Protein AF-A0AAW3D3Y1-F1 (afdb_monomer)

Structure (mmCIF, N/CA/C/O backbone):
data_AF-A0AAW3D3Y1-F1
#
_entry.id   AF-A0AAW3D3Y1-F1
#
loop_
_atom_site.group_PDB
_atom_site.id
_atom_site.type_symbol
_atom_site.label_atom_id
_atom_site.label_alt_id
_atom_site.label_comp_id
_atom_site.label_asym_id
_atom_site.label_entity_id
_atom_site.label_seq_id
_atom_site.pdbx_PDB_ins_code
_atom_site.Cartn_x
_atom_site.Cartn_y
_atom_site.Cartn_z
_atom_site.occupancy
_atom_site.B_iso_or_equiv
_atom_site.auth_seq_id
_atom_site.auth_comp_id
_atom_site.auth_asym_id
_atom_site.auth_atom_id
_atom_site.pdbx_PDB_model_num
ATOM 1 N N . MET A 1 1 ? -1.194 -1.524 11.191 1.00 92.12 1 MET A N 1
ATOM 2 C CA . MET A 1 1 ? -2.152 -2.190 10.295 1.00 92.12 1 MET A CA 1
ATOM 3 C C . MET A 1 1 ? -1.376 -2.656 9.088 1.00 92.12 1 MET A C 1
ATOM 5 O O . MET A 1 1 ? -0.793 -1.819 8.411 1.00 92.12 1 MET A O 1
ATOM 9 N N . ILE A 1 2 ? -1.325 -3.968 8.891 1.00 96.62 2 ILE A N 1
ATOM 10 C CA . ILE A 1 2 ? -0.655 -4.581 7.745 1.00 96.62 2 ILE A CA 1
ATOM 11 C C . ILE A 1 2 ? -1.721 -4.800 6.677 1.00 96.62 2 ILE A C 1
ATOM 13 O O . ILE A 1 2 ? -2.769 -5.371 6.990 1.00 96.62 2 ILE A O 1
ATOM 17 N N . ILE A 1 3 ? -1.473 -4.309 5.469 1.00 97.12 3 ILE A N 1
ATOM 18 C CA . ILE A 1 3 ? -2.325 -4.535 4.298 1.00 97.12 3 ILE A CA 1
ATOM 19 C C . ILE A 1 3 ? -1.636 -5.517 3.344 1.00 97.12 3 ILE A C 1
ATOM 21 O O . ILE A 1 3 ? -0.496 -5.921 3.567 1.00 97.12 3 ILE A O 1
ATOM 25 N N . ASP A 1 4 ? -2.347 -5.961 2.317 1.00 96.06 4 ASP A N 1
ATOM 26 C CA . ASP A 1 4 ? -1.842 -6.908 1.324 1.00 96.06 4 ASP A CA 1
ATOM 27 C C . ASP A 1 4 ? -1.007 -6.245 0.220 1.00 96.06 4 ASP A C 1
ATOM 29 O O . ASP A 1 4 ? -0.137 -6.911 -0.339 1.00 96.06 4 ASP A O 1
ATOM 33 N N . ALA A 1 5 ? -1.226 -4.958 -0.057 1.00 96.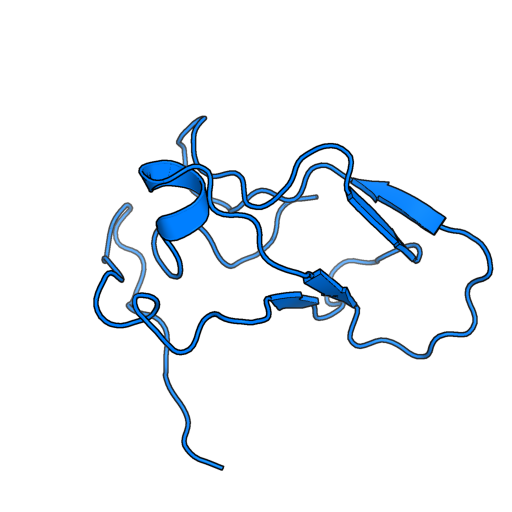56 5 ALA A N 1
ATOM 34 C CA . ALA A 1 5 ? -0.369 -4.130 -0.903 1.00 96.56 5 ALA A CA 1
ATOM 35 C C . ALA A 1 5 ? 0.900 -3.669 -0.163 1.00 96.56 5 ALA A C 1
ATOM 37 O O . ALA A 1 5 ? 0.866 -3.387 1.030 1.00 96.56 5 ALA A O 1
ATOM 38 N N . GLY A 1 6 ? 2.013 -3.538 -0.875 1.00 97.31 6 GLY A N 1
ATOM 39 C CA . GLY A 1 6 ? 3.284 -3.021 -0.371 1.00 97.31 6 GLY A CA 1
ATOM 40 C C . GLY A 1 6 ? 3.975 -2.101 -1.375 1.00 97.31 6 GLY A C 1
ATOM 41 O O . GLY A 1 6 ? 3.414 -1.703 -2.401 1.00 97.31 6 GLY A O 1
ATOM 42 N N . MET A 1 7 ? 5.240 -1.791 -1.105 1.00 97.19 7 MET A N 1
ATOM 43 C CA . MET A 1 7 ? 6.115 -1.055 -2.023 1.00 97.19 7 MET A CA 1
ATOM 44 C C . MET A 1 7 ? 6.269 -1.741 -3.391 1.00 97.19 7 MET A C 1
ATOM 46 O O . MET A 1 7 ? 6.632 -1.082 -4.362 1.00 97.19 7 MET A O 1
ATOM 50 N N . THR A 1 8 ? 5.972 -3.042 -3.481 1.00 97.38 8 THR A N 1
ATOM 51 C CA . THR A 1 8 ? 5.902 -3.808 -4.732 1.00 97.38 8 THR A CA 1
ATOM 52 C C . THR A 1 8 ? 4.838 -3.281 -5.684 1.00 97.38 8 THR A C 1
ATOM 54 O O . THR A 1 8 ? 5.083 -3.221 -6.885 1.00 97.38 8 THR A O 1
ATOM 57 N N . GLU A 1 9 ? 3.676 -2.876 -5.175 1.00 97.12 9 GLU A N 1
ATOM 58 C CA . GLU A 1 9 ? 2.555 -2.392 -5.982 1.00 97.12 9 GLU A CA 1
ATOM 59 C C . GLU A 1 9 ? 2.568 -0.865 -6.131 1.00 97.12 9 GLU A C 1
ATOM 61 O O . GLU A 1 9 ? 2.169 -0.334 -7.170 1.00 97.12 9 GLU A O 1
ATOM 66 N N . LEU A 1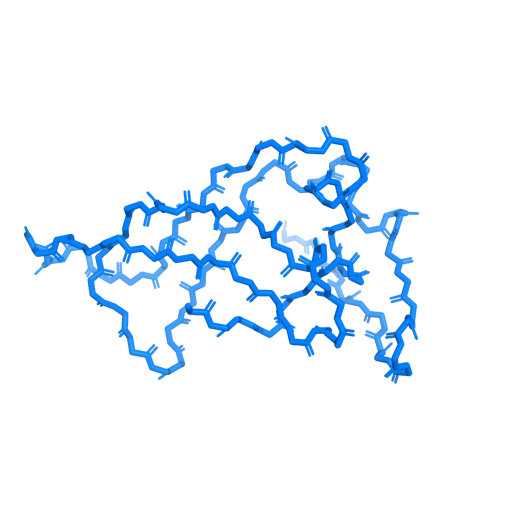 10 ? 3.057 -0.150 -5.114 1.00 97.94 10 LEU A N 1
ATOM 67 C CA . LEU A 1 10 ? 3.177 1.305 -5.130 1.00 97.94 10 LEU A CA 1
ATOM 68 C C . LEU A 1 10 ? 4.415 1.747 -4.338 1.00 97.94 10 LEU A C 1
ATOM 70 O O . LEU A 1 10 ? 4.353 2.014 -3.141 1.00 97.94 10 LEU A O 1
ATOM 74 N N . ILE A 1 11 ? 5.543 1.884 -5.035 1.00 97.75 11 ILE A N 1
ATOM 75 C CA . ILE A 1 11 ? 6.846 2.212 -4.431 1.00 97.75 11 ILE A CA 1
ATOM 76 C C . ILE A 1 11 ? 6.986 3.682 -3.996 1.00 97.75 11 ILE A C 1
ATOM 78 O O . ILE A 1 11 ? 7.879 4.032 -3.228 1.00 97.75 11 ILE A O 1
ATOM 82 N N . ARG A 1 12 ? 6.114 4.577 -4.479 1.00 98.31 12 ARG A N 1
ATOM 83 C CA . ARG A 1 12 ? 6.252 6.038 -4.318 1.00 98.31 12 ARG A CA 1
ATOM 84 C C . ARG A 1 12 ? 6.384 6.517 -2.859 1.00 98.31 12 ARG A C 1
ATOM 86 O O . ARG A 1 12 ? 7.214 7.401 -2.635 1.00 98.31 12 ARG A O 1
ATOM 93 N N . PRO A 1 13 ? 5.643 5.981 -1.869 1.00 97.62 13 PRO A N 1
ATOM 94 C CA . PRO A 1 13 ? 5.850 6.333 -0.463 1.00 97.62 13 PRO A CA 1
ATOM 95 C C . PRO A 1 13 ? 7.241 5.947 0.052 1.00 97.62 13 PRO A C 1
ATOM 97 O O . PRO A 1 13 ? 7.866 6.732 0.758 1.00 97.62 13 PRO A O 1
ATOM 100 N N . ALA A 1 14 ? 7.765 4.786 -0.346 1.00 97.19 14 ALA A N 1
ATOM 101 C 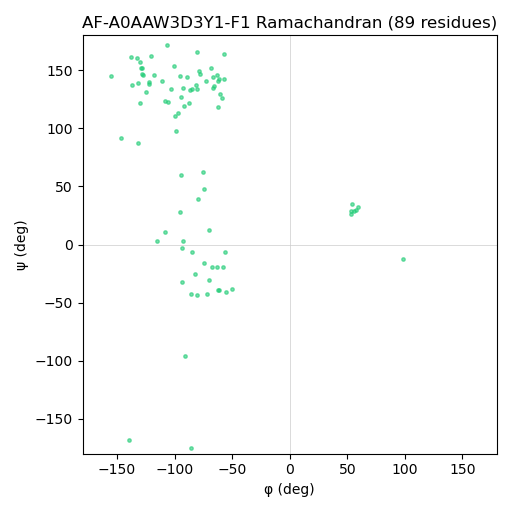CA . ALA A 1 14 ? 9.097 4.340 0.057 1.00 97.19 14 ALA A CA 1
ATOM 102 C C . ALA A 1 14 ? 10.208 5.156 -0.631 1.00 97.19 14 ALA A C 1
ATOM 104 O O . ALA A 1 14 ? 11.170 5.568 0.016 1.00 97.19 14 ALA A O 1
ATOM 105 N N . LEU A 1 15 ? 10.054 5.424 -1.933 1.00 97.44 15 LEU A N 1
ATOM 106 C CA . LEU A 1 15 ? 11.084 6.052 -2.764 1.00 97.44 15 LEU A CA 1
ATOM 107 C C . LEU A 1 15 ? 11.145 7.577 -2.612 1.00 97.44 15 LEU A C 1
ATOM 109 O O . LEU A 1 15 ? 12.228 8.146 -2.515 1.00 97.44 15 LEU A O 1
ATOM 113 N N . TYR A 1 16 ? 9.986 8.235 -2.590 1.00 97.31 16 TYR A N 1
ATOM 114 C CA . TYR A 1 16 ? 9.879 9.699 -2.616 1.00 97.31 16 TYR A CA 1
ATOM 115 C C . TYR A 1 16 ? 9.275 10.285 -1.342 1.00 97.31 16 TYR A C 1
ATOM 117 O O . TYR A 1 16 ? 8.987 11.480 -1.305 1.00 97.31 16 TYR A O 1
ATOM 125 N N . GLN A 1 17 ? 8.972 9.448 -0.342 1.00 96.19 17 GLN A N 1
ATOM 126 C CA . GLN A 1 17 ? 8.183 9.855 0.826 1.00 96.19 17 GLN A CA 1
ATOM 127 C C . GLN A 1 17 ? 6.843 10.496 0.412 1.00 96.19 17 GLN A C 1
ATOM 129 O O . GLN A 1 17 ? 6.293 11.350 1.110 1.00 96.19 17 GLN A O 1
ATOM 134 N N . ALA A 1 18 ? 6.315 10.085 -0.750 1.00 97.31 18 ALA A N 1
ATOM 135 C CA . ALA A 1 18 ? 5.093 10.630 -1.315 1.00 97.31 18 ALA A CA 1
ATOM 136 C C . ALA A 1 18 ? 3.893 10.276 -0.433 1.00 97.31 18 ALA A C 1
ATOM 138 O O . ALA A 1 18 ? 3.715 9.128 -0.028 1.00 97.31 18 ALA A O 1
ATOM 139 N N . GLN A 1 19 ? 3.034 11.260 -0.183 1.00 97.06 19 GLN A N 1
ATOM 140 C CA . GLN A 1 19 ? 1.810 11.058 0.579 1.00 97.06 19 GLN A CA 1
ATOM 141 C C . GLN A 1 19 ? 0.640 10.746 -0.347 1.00 97.06 19 GLN A C 1
ATOM 143 O O . GLN A 1 19 ? 0.419 11.418 -1.355 1.00 97.06 19 GLN A O 1
ATOM 148 N N . HIS A 1 20 ? -0.138 9.741 0.036 1.00 97.88 20 HIS A N 1
ATOM 149 C CA . HIS A 1 20 ? -1.356 9.345 -0.651 1.00 97.88 20 HIS A CA 1
ATOM 150 C C . HIS A 1 20 ? -2.531 9.420 0.321 1.00 97.88 20 HIS A C 1
ATOM 152 O O . HIS A 1 20 ? -2.417 9.018 1.480 1.00 97.88 20 HIS A O 1
ATOM 158 N N . LYS A 1 21 ? -3.674 9.934 -0.144 1.00 97.69 21 LYS A N 1
ATOM 159 C CA . LYS A 1 21 ? -4.925 9.822 0.614 1.00 97.69 21 LYS A CA 1
ATOM 160 C C . LYS A 1 21 ? -5.310 8.344 0.667 1.00 97.69 21 LYS A C 1
ATOM 162 O O . LYS A 1 21 ? -5.241 7.663 -0.354 1.00 97.69 21 LYS A O 1
ATOM 167 N N . ILE A 1 22 ? -5.729 7.873 1.836 1.00 97.12 22 ILE A N 1
ATOM 168 C CA . ILE A 1 22 ? -6.181 6.499 2.054 1.00 97.12 22 ILE A CA 1
ATOM 169 C C . ILE A 1 22 ? -7.584 6.568 2.653 1.00 97.12 22 ILE A C 1
ATOM 171 O O . ILE A 1 22 ? -7.813 7.328 3.591 1.00 97.12 22 ILE A O 1
ATOM 175 N N . ALA A 1 23 ? -8.532 5.810 2.109 1.00 95.00 23 ALA A N 1
ATOM 176 C CA . ALA A 1 23 ? -9.881 5.712 2.664 1.00 95.00 23 ALA A CA 1
ATOM 177 C C . ALA A 1 23 ? -10.286 4.255 2.863 1.00 95.00 23 ALA A C 1
ATOM 179 O O . ALA A 1 23 ? -9.894 3.388 2.086 1.00 95.00 23 ALA A O 1
ATOM 180 N N . ALA A 1 24 ? -11.084 4.007 3.895 1.00 93.75 24 ALA A N 1
ATOM 181 C CA . ALA A 1 24 ? -11.756 2.732 4.089 1.00 93.75 24 ALA A CA 1
ATOM 182 C C . ALA A 1 24 ? -13.007 2.665 3.214 1.00 93.75 24 ALA A C 1
ATOM 184 O O . ALA A 1 24 ? -13.786 3.614 3.188 1.00 93.75 24 ALA A O 1
ATOM 185 N N . LEU A 1 25 ? -13.191 1.549 2.516 1.00 93.31 25 LEU A N 1
ATOM 186 C CA . LEU A 1 25 ? -14.368 1.271 1.694 1.00 93.31 25 LEU A CA 1
ATOM 187 C C . LEU A 1 25 ? -15.391 0.472 2.513 1.00 93.31 25 LEU A C 1
ATOM 189 O O . LEU A 1 25 ? -15.716 -0.667 2.186 1.00 93.31 25 LEU A O 1
ATOM 193 N N . ILE A 1 26 ? -15.840 1.056 3.622 1.00 87.44 26 ILE A N 1
ATOM 194 C CA . ILE A 1 26 ? -16.839 0.482 4.533 1.00 87.44 26 ILE A CA 1
ATOM 195 C C . ILE A 1 26 ? -17.928 1.520 4.813 1.00 87.44 26 ILE A C 1
ATOM 197 O O . ILE A 1 26 ? -17.668 2.719 4.705 1.00 87.44 26 ILE A O 1
ATOM 201 N N . ASP A 1 27 ? -19.119 1.073 5.214 1.00 75.50 27 ASP A N 1
ATOM 202 C CA . ASP A 1 27 ? -20.201 1.982 5.606 1.00 75.50 27 ASP A CA 1
ATOM 203 C C . ASP A 1 27 ? -19.773 2.880 6.780 1.00 75.50 27 ASP A C 1
ATOM 205 O O . ASP A 1 27 ? -19.335 2.412 7.835 1.00 75.50 27 ASP A O 1
ATOM 209 N N . GLU A 1 28 ? -19.916 4.194 6.585 1.00 61.09 28 GLU A N 1
ATOM 210 C CA . GLU A 1 28 ? -19.289 5.276 7.363 1.00 61.09 28 GLU A CA 1
ATOM 211 C C . GLU A 1 28 ? -19.809 5.450 8.804 1.00 61.09 28 GLU A C 1
ATOM 213 O O . GLU A 1 28 ? -19.495 6.436 9.473 1.00 61.09 28 GLU A O 1
ATOM 218 N N . ASN A 1 29 ? -20.580 4.503 9.336 1.00 56.91 29 ASN A N 1
ATOM 219 C CA . ASN A 1 29 ? -21.318 4.664 10.591 1.00 56.91 29 ASN A CA 1
ATOM 220 C C . ASN A 1 29 ? -20.461 4.482 11.860 1.00 56.91 29 ASN A C 1
ATOM 222 O O . ASN A 1 29 ? -20.882 3.881 12.850 1.00 56.91 29 ASN A O 1
ATOM 226 N N . ILE A 1 30 ? -19.223 4.979 11.849 1.00 61.38 30 ILE A N 1
ATOM 227 C CA . ILE A 1 30 ? -18.269 4.775 12.936 1.00 61.38 30 ILE A CA 1
ATOM 228 C C . ILE A 1 30 ? -17.632 6.117 13.309 1.00 61.38 30 ILE A C 1
ATOM 230 O O . ILE A 1 30 ? -16.533 6.461 12.880 1.00 61.38 30 ILE A O 1
ATOM 234 N N . ASN A 1 31 ? -18.296 6.843 14.216 1.00 65.12 31 ASN A N 1
ATOM 235 C CA . ASN A 1 31 ? -17.768 8.030 14.914 1.00 65.12 31 ASN A CA 1
ATOM 236 C C . ASN A 1 31 ? -16.447 7.770 15.675 1.00 65.12 31 ASN A C 1
ATOM 238 O O . ASN A 1 31 ? -15.837 8.693 16.210 1.00 65.12 31 ASN A O 1
ATOM 242 N N . GLN A 1 32 ? -15.990 6.518 15.740 1.00 81.00 32 GLN A N 1
ATOM 243 C CA . GLN A 1 32 ? -14.748 6.120 16.389 1.00 81.00 32 GLN A CA 1
ATOM 244 C C . GLN A 1 32 ? -13.634 5.957 15.357 1.00 81.00 32 GLN A C 1
ATOM 246 O O . GLN A 1 32 ? -13.4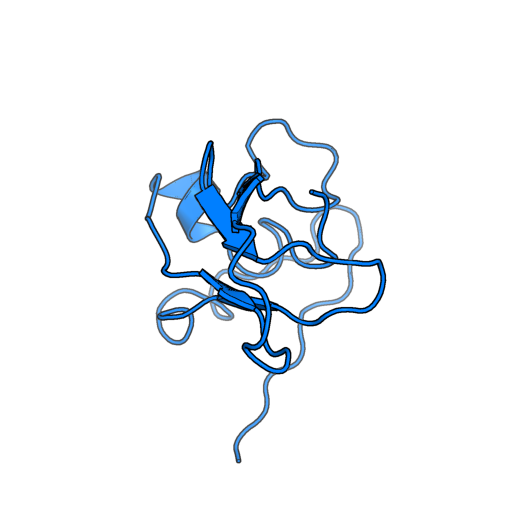86 4.916 14.713 1.00 81.00 32 GLN A O 1
ATOM 251 N N . LYS A 1 33 ? -12.822 7.003 15.238 1.00 88.88 33 LYS A N 1
ATOM 252 C CA . LYS A 1 33 ? -11.580 6.970 14.471 1.00 88.88 33 LYS A CA 1
ATOM 253 C C . LYS A 1 33 ? -10.416 6.514 15.351 1.00 88.88 33 LYS A C 1
ATOM 255 O O . LYS A 1 33 ? -10.349 6.864 16.527 1.00 88.88 33 LYS A O 1
ATOM 260 N N . GLN A 1 34 ? -9.486 5.766 14.771 1.00 92.44 34 GLN A N 1
ATOM 261 C CA . GLN A 1 34 ? -8.249 5.317 15.408 1.00 92.44 34 GLN A CA 1
ATOM 262 C C . GLN A 1 34 ? -7.048 5.676 14.527 1.00 92.44 34 GLN A C 1
ATOM 264 O O . GLN A 1 34 ? -7.171 5.790 13.305 1.00 92.44 34 GLN A O 1
ATOM 269 N N . HIS A 1 35 ? -5.887 5.878 15.151 1.00 95.81 35 HIS A N 1
ATOM 270 C CA . HIS A 1 35 ? -4.636 6.093 14.428 1.00 95.81 35 HIS A CA 1
ATOM 271 C C . HIS A 1 35 ? -3.982 4.755 14.088 1.00 95.81 35 HIS A C 1
ATOM 273 O O . HIS A 1 35 ? -3.825 3.888 14.949 1.00 95.81 35 HIS A O 1
ATOM 279 N N . TYR A 1 36 ? -3.547 4.616 12.840 1.00 96.06 36 TYR A N 1
ATOM 280 C CA . TYR A 1 36 ? -2.848 3.444 12.338 1.00 96.06 36 TYR A CA 1
ATOM 281 C C . TYR A 1 36 ? -1.534 3.833 11.661 1.00 96.06 36 TYR A C 1
ATOM 283 O O . TYR A 1 36 ? -1.426 4.847 10.974 1.00 96.06 36 TYR A O 1
ATOM 291 N N . HIS A 1 37 ? -0.532 2.969 11.797 1.00 96.75 37 HIS A N 1
ATOM 292 C CA . HIS A 1 37 ? 0.552 2.882 10.822 1.00 96.75 37 HIS A CA 1
ATOM 293 C C . HIS A 1 37 ? 0.116 1.907 9.734 1.00 96.75 37 HIS A C 1
ATOM 295 O O . HIS A 1 37 ? -0.228 0.768 10.054 1.00 96.75 37 HIS A O 1
ATOM 301 N N . ILE A 1 38 ? 0.072 2.365 8.488 1.00 97.75 38 ILE A N 1
ATOM 302 C CA . ILE A 1 38 ? -0.357 1.584 7.328 1.00 97.75 38 ILE A CA 1
ATOM 303 C C . ILE A 1 38 ? 0.905 1.112 6.623 1.00 97.75 38 ILE A C 1
ATOM 305 O O . ILE A 1 38 ? 1.655 1.927 6.082 1.00 97.75 38 ILE A O 1
ATOM 309 N N . VAL A 1 39 ? 1.153 -0.190 6.697 1.00 98.12 39 VAL A N 1
ATOM 310 C CA . VAL A 1 39 ? 2.368 -0.843 6.198 1.00 98.12 39 VAL A CA 1
ATOM 311 C C . VAL A 1 39 ? 1.986 -2.018 5.314 1.00 98.12 39 VAL A C 1
ATOM 313 O O . VAL A 1 39 ? 0.909 -2.594 5.504 1.00 98.12 39 VAL A O 1
ATOM 316 N N . GLY A 1 40 ? 2.844 -2.355 4.361 1.00 97.62 40 GLY A N 1
ATOM 317 C CA . GLY A 1 40 ? 2.663 -3.550 3.551 1.00 97.62 40 GLY A CA 1
ATOM 318 C C . GLY A 1 40 ? 3.255 -4.805 4.205 1.00 97.62 40 GLY A C 1
ATOM 319 O O . GLY A 1 40 ? 3.683 -4.776 5.366 1.00 97.62 40 GLY A O 1
ATOM 320 N N . PRO A 1 41 ? 3.229 -5.939 3.486 1.00 96.62 41 PRO A N 1
ATOM 321 C CA . PRO A 1 41 ? 3.709 -7.226 3.975 1.00 96.62 41 PRO A CA 1
ATOM 322 C C . PRO A 1 41 ? 5.183 -7.505 3.627 1.00 96.62 41 PRO A C 1
ATOM 324 O O . PRO A 1 41 ? 5.667 -8.610 3.877 1.00 96.62 41 PRO A O 1
ATOM 327 N N . ILE A 1 42 ? 5.890 -6.567 2.993 1.00 97.12 42 ILE A N 1
ATOM 328 C CA . ILE A 1 42 ? 7.279 -6.747 2.568 1.00 97.12 42 ILE A CA 1
ATOM 329 C C . ILE A 1 42 ? 8.189 -6.724 3.800 1.00 97.12 42 ILE A C 1
ATOM 331 O O . ILE A 1 42 ? 7.995 -5.939 4.725 1.00 97.12 42 ILE A O 1
ATOM 335 N N . CYS A 1 43 ? 9.207 -7.590 3.813 1.00 94.56 43 CYS A N 1
ATOM 336 C CA . CYS A 1 43 ? 10.202 -7.679 4.887 1.00 94.56 43 CYS A CA 1
ATOM 337 C C . CYS A 1 43 ? 11.207 -6.508 4.846 1.00 94.56 43 CYS A C 1
ATOM 339 O O . CYS A 1 43 ? 12.413 -6.716 4.898 1.00 94.56 43 CYS A O 1
ATOM 341 N N . GLU A 1 44 ? 10.711 -5.277 4.711 1.00 96.50 44 GLU A N 1
ATOM 342 C CA . GLU A 1 44 ? 11.521 -4.069 4.613 1.00 96.50 44 GLU A CA 1
ATOM 343 C C . GLU A 1 44 ? 10.950 -2.937 5.461 1.00 96.50 44 GLU A C 1
ATOM 345 O O . GLU A 1 44 ? 9.751 -2.666 5.472 1.00 96.50 44 GLU A O 1
ATOM 350 N N . SER A 1 45 ? 11.833 -2.220 6.159 1.00 95.44 45 SER A N 1
ATOM 351 C CA . SER A 1 45 ? 11.421 -1.134 7.068 1.00 95.44 45 SER A CA 1
ATOM 352 C C . SER A 1 45 ? 10.818 0.070 6.335 1.00 95.44 45 SER A C 1
ATOM 354 O O . SER A 1 45 ? 10.134 0.895 6.946 1.00 95.44 45 SER A O 1
ATOM 356 N N . SER A 1 46 ? 11.094 0.193 5.035 1.00 95.38 46 SER A N 1
ATOM 357 C CA . SER A 1 46 ? 10.575 1.240 4.157 1.00 95.38 46 SER A CA 1
ATOM 358 C C . SER A 1 46 ? 9.191 0.927 3.584 1.00 95.38 46 SER A C 1
ATOM 360 O O . SER A 1 46 ? 8.605 1.819 2.970 1.00 95.38 46 SER A O 1
ATOM 362 N N . ASP A 1 47 ? 8.641 -0.275 3.806 1.00 97.69 47 ASP A N 1
ATOM 363 C CA . ASP A 1 47 ? 7.325 -0.692 3.303 1.00 97.69 47 ASP A CA 1
ATOM 364 C C . ASP A 1 47 ? 6.167 -0.060 4.095 1.00 97.69 47 ASP A C 1
ATOM 366 O O . ASP A 1 47 ? 5.383 -0.705 4.797 1.00 97.69 47 ASP A O 1
ATOM 370 N N . VAL A 1 48 ? 6.101 1.267 4.034 1.00 97.88 48 VAL A N 1
ATOM 371 C CA . VAL A 1 48 ? 5.197 2.102 4.815 1.00 97.88 48 VAL A CA 1
ATOM 372 C C . VAL A 1 48 ? 4.487 3.079 3.890 1.00 97.88 48 VAL A C 1
ATOM 374 O O . VAL A 1 48 ? 5.117 3.926 3.263 1.00 97.88 48 VAL A O 1
ATOM 377 N N . PHE A 1 49 ? 3.158 3.024 3.873 1.00 97.81 49 PHE A N 1
ATOM 378 C CA . PHE A 1 49 ? 2.324 3.958 3.113 1.00 97.81 49 PHE A CA 1
ATOM 379 C C . PHE A 1 49 ? 2.033 5.236 3.891 1.00 97.81 49 PHE A C 1
ATOM 381 O O . PHE A 1 49 ? 2.066 6.333 3.337 1.00 97.81 49 PHE A O 1
ATOM 388 N N . ALA A 1 50 ? 1.720 5.099 5.182 1.00 97.31 50 ALA A N 1
ATOM 389 C CA . ALA A 1 50 ? 1.397 6.228 6.043 1.00 97.31 50 ALA A CA 1
ATOM 390 C C . ALA A 1 50 ? 1.674 5.907 7.515 1.00 97.31 50 ALA A C 1
ATOM 392 O O . ALA A 1 50 ? 1.458 4.789 7.988 1.00 97.31 50 ALA A O 1
ATOM 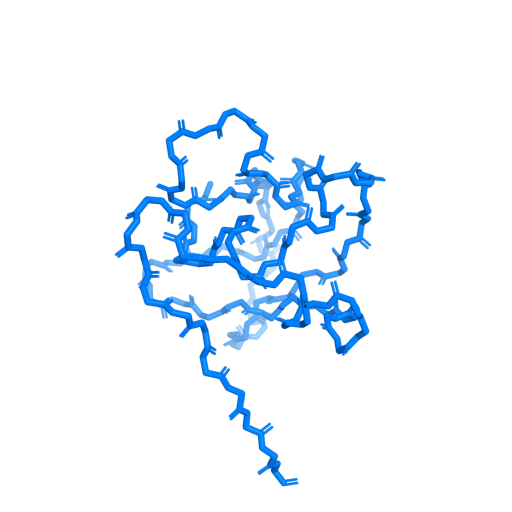393 N N . LYS A 1 51 ? 2.120 6.912 8.269 1.00 96.25 51 LYS A N 1
ATOM 394 C CA . LYS A 1 51 ? 2.338 6.824 9.718 1.00 96.25 51 LYS A CA 1
ATOM 395 C C . LYS A 1 51 ? 1.308 7.690 10.436 1.00 96.25 51 LYS A C 1
ATOM 397 O O . LYS A 1 51 ? 1.004 8.779 9.963 1.00 96.25 51 LYS A O 1
ATOM 402 N N . TYR A 1 52 ? 0.798 7.209 11.571 1.00 96.25 52 TYR A N 1
ATOM 403 C CA . TYR A 1 52 ? -0.170 7.933 12.406 1.00 96.25 52 TYR A CA 1
ATOM 404 C C . TYR A 1 52 ? -1.436 8.400 11.649 1.00 96.25 52 TYR A C 1
ATOM 406 O O . TYR A 1 52 ? -2.008 9.454 11.925 1.00 96.25 52 TYR A O 1
ATOM 414 N N . TYR A 1 53 ? -1.891 7.602 10.682 1.00 96.38 53 TYR A N 1
ATOM 415 C CA . TYR A 1 53 ? -2.998 7.933 9.790 1.00 96.38 53 TYR A CA 1
ATOM 416 C C . TYR A 1 53 ? -4.348 7.591 10.426 1.00 96.38 53 TYR A C 1
ATOM 418 O O . TYR A 1 53 ? -4.515 6.511 10.992 1.00 96.38 53 TYR A O 1
ATOM 426 N N . GLN A 1 54 ? -5.310 8.507 10.350 1.00 95.06 54 GLN A N 1
ATOM 427 C CA . GLN A 1 54 ? -6.594 8.367 11.030 1.00 95.06 54 GLN A CA 1
ATOM 428 C C . GLN A 1 54 ? -7.630 7.692 10.118 1.00 95.06 54 GLN A C 1
ATOM 430 O O . GLN A 1 54 ? -7.978 8.231 9.069 1.00 95.06 54 GLN A O 1
ATOM 435 N N . LEU A 1 55 ? -8.151 6.537 10.534 1.00 93.69 55 LEU A N 1
ATOM 436 C CA . LEU A 1 55 ? -9.196 5.783 9.826 1.00 93.69 55 LEU A CA 1
ATOM 437 C C . LEU A 1 55 ? -10.299 5.351 10.804 1.00 93.69 55 LEU A C 1
ATOM 439 O O . LEU A 1 55 ? -10.062 5.346 12.017 1.00 93.69 55 LEU A O 1
ATOM 443 N N . PRO A 1 56 ? -11.508 5.007 10.323 1.00 93.19 56 PRO A N 1
ATOM 444 C CA . PRO A 1 56 ? -12.482 4.299 11.153 1.00 93.19 56 PRO A CA 1
ATOM 445 C C . PRO A 1 56 ? -11.889 2.983 11.676 1.00 93.19 56 PRO A C 1
ATOM 447 O O . PRO A 1 56 ? -10.876 2.495 11.174 1.00 93.19 56 PRO A O 1
ATOM 450 N N . LYS A 1 57 ? -12.515 2.397 12.699 1.00 91.31 57 LYS A N 1
ATOM 451 C CA . LYS A 1 57 ? -12.101 1.087 13.211 1.00 91.31 57 LYS A CA 1
ATOM 452 C C . LYS A 1 57 ? -12.264 0.012 12.131 1.00 91.31 57 LYS A C 1
ATOM 454 O O . LYS A 1 57 ? -13.386 -0.267 11.720 1.00 91.31 57 LYS A O 1
ATOM 459 N N . LEU A 1 58 ? -11.155 -0.614 11.747 1.00 90.44 58 LEU A N 1
ATOM 460 C CA . LEU A 1 58 ? -11.103 -1.645 10.707 1.00 90.44 58 LEU A CA 1
ATOM 461 C C . LEU A 1 58 ? -11.043 -3.057 11.294 1.00 90.44 58 LEU A C 1
ATOM 463 O O . LEU A 1 58 ? -10.546 -3.278 12.404 1.00 90.44 58 LEU A O 1
ATOM 467 N N . LYS A 1 59 ? -11.524 -4.024 10.518 1.00 91.31 59 LYS A N 1
ATOM 468 C CA . LYS A 1 59 ? -11.422 -5.464 10.754 1.00 91.31 59 LYS A CA 1
ATOM 469 C C . LYS A 1 59 ? -10.680 -6.125 9.593 1.00 91.31 59 LYS A C 1
ATOM 471 O O . LYS A 1 59 ? -10.527 -5.568 8.510 1.00 91.31 59 LYS A O 1
ATOM 476 N N . ARG A 1 60 ? -10.191 -7.345 9.823 1.00 92.94 60 ARG A N 1
ATOM 477 C CA . ARG A 1 60 ? -9.573 -8.147 8.761 1.00 92.94 60 ARG A CA 1
ATOM 478 C C . ARG A 1 60 ? -10.604 -8.410 7.660 1.00 92.94 60 ARG A C 1
ATOM 480 O O . ARG A 1 60 ? -11.681 -8.912 7.961 1.00 92.94 60 ARG A O 1
ATOM 487 N N . GLY A 1 61 ? -10.225 -8.130 6.417 1.00 92.88 61 GLY A N 1
ATOM 488 C CA . GLY A 1 61 ? -11.092 -8.274 5.247 1.00 92.88 61 GLY A CA 1
ATOM 489 C C . GLY A 1 61 ? -11.736 -6.966 4.786 1.00 92.88 61 GLY A C 1
ATOM 490 O O . GLY A 1 61 ? -12.239 -6.929 3.668 1.00 92.88 61 GLY A O 1
ATOM 491 N N . ASP A 1 62 ? -11.679 -5.897 5.587 1.00 93.88 62 ASP A N 1
ATOM 492 C CA . ASP A 1 62 ? -12.109 -4.573 5.135 1.00 93.88 62 ASP A CA 1
ATOM 493 C C . ASP A 1 62 ? -11.172 -4.055 4.034 1.00 93.88 62 ASP A C 1
ATOM 495 O O . ASP A 1 62 ? -9.957 -4.278 4.071 1.00 93.88 62 ASP A O 1
ATOM 499 N N . LEU A 1 63 ? -11.738 -3.339 3.063 1.00 95.50 63 LEU A N 1
ATOM 500 C CA . LEU A 1 63 ? -11.004 -2.828 1.909 1.00 95.50 63 LEU A CA 1
ATOM 501 C C . LEU A 1 63 ? -10.550 -1.382 2.122 1.00 95.50 63 LEU A C 1
ATOM 503 O O . LEU A 1 63 ? -11.252 -0.559 2.715 1.00 95.50 63 LEU A O 1
ATOM 507 N N . LEU A 1 64 ? -9.375 -1.065 1.581 1.00 96.19 64 LEU A N 1
ATOM 508 C CA . LEU A 1 64 ? -8.798 0.276 1.582 1.00 96.19 64 LEU A CA 1
ATOM 509 C C . LEU A 1 64 ? -8.537 0.734 0.150 1.00 96.19 64 LEU A C 1
ATOM 511 O O . LEU A 1 64 ? -8.039 -0.027 -0.675 1.00 96.19 64 LEU A O 1
ATOM 515 N N . ALA A 1 65 ? -8.821 2.0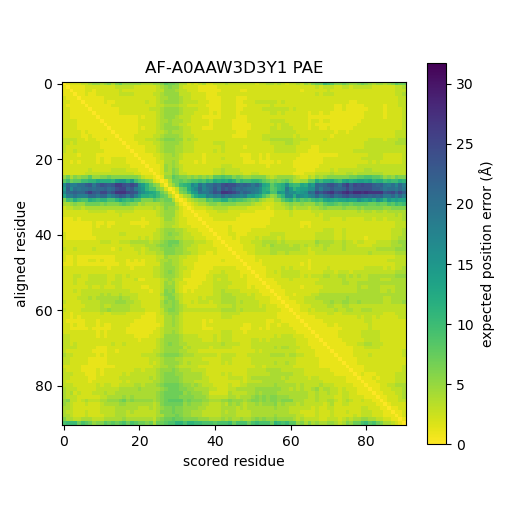03 -0.122 1.00 96.94 65 ALA A N 1
ATOM 516 C CA . ALA A 1 65 ? -8.465 2.671 -1.364 1.00 96.94 65 ALA A CA 1
ATOM 517 C C . ALA A 1 65 ? -7.293 3.626 -1.127 1.00 96.94 65 ALA A C 1
ATOM 519 O O . ALA A 1 65 ? -7.397 4.552 -0.319 1.00 96.94 65 ALA A O 1
ATOM 520 N N . ILE A 1 66 ? -6.197 3.426 -1.863 1.00 97.75 66 ILE A N 1
ATOM 521 C CA . ILE A 1 66 ? -5.073 4.366 -1.931 1.00 97.75 66 ILE A CA 1
ATOM 522 C C . ILE A 1 66 ? -5.259 5.231 -3.179 1.00 97.75 66 ILE A C 1
ATOM 524 O O . ILE A 1 66 ? -5.190 4.751 -4.310 1.00 97.75 66 ILE A O 1
ATOM 528 N N . TYR A 1 67 ? -5.515 6.520 -2.979 1.00 97.56 67 TYR A N 1
ATOM 529 C CA . TYR A 1 67 ? -5.807 7.449 -4.069 1.00 97.56 67 TYR A CA 1
ATOM 530 C C . TYR A 1 67 ? -4.533 7.930 -4.768 1.00 97.56 67 TYR A C 1
ATOM 532 O O . TYR A 1 67 ? -3.418 7.812 -4.255 1.00 97.56 67 TYR A O 1
ATOM 540 N N . SER A 1 68 ? -4.711 8.527 -5.949 1.00 97.25 68 SER A N 1
ATOM 541 C CA . SER A 1 68 ? -3.629 9.135 -6.736 1.00 97.25 68 SER A CA 1
ATOM 542 C C . SER A 1 68 ? -2.512 8.150 -7.119 1.00 97.25 68 SER A C 1
ATOM 544 O O . SER A 1 68 ? -1.347 8.538 -7.230 1.00 97.25 68 SER A O 1
ATOM 546 N N . ALA A 1 69 ? -2.870 6.878 -7.321 1.00 96.88 69 ALA A N 1
ATOM 547 C CA . ALA A 1 69 ? -1.964 5.794 -7.710 1.00 96.88 69 ALA A CA 1
ATOM 548 C C . ALA A 1 69 ? -1.890 5.549 -9.235 1.00 96.88 69 ALA A C 1
ATOM 550 O O . ALA A 1 69 ? -1.106 4.717 -9.678 1.00 96.88 69 ALA A O 1
ATOM 551 N N . GLY A 1 70 ? -2.668 6.278 -10.048 1.00 96.44 70 GLY A N 1
ATOM 552 C CA . GLY A 1 70 ? -2.722 6.070 -11.504 1.00 96.44 70 GLY A CA 1
ATOM 553 C C . GLY A 1 70 ? -1.451 6.482 -12.259 1.00 96.44 70 GLY A C 1
ATOM 554 O O . GLY A 1 70 ? -1.108 5.871 -13.263 1.00 96.44 70 GLY A O 1
ATOM 555 N N . ALA A 1 71 ? -0.714 7.482 -11.764 1.00 97.25 71 ALA A N 1
ATOM 556 C CA . ALA A 1 71 ? 0.564 7.905 -12.335 1.00 97.25 71 ALA A CA 1
ATOM 557 C C . ALA A 1 71 ? 1.733 7.394 -11.486 1.00 97.25 71 ALA A C 1
ATOM 559 O O . ALA A 1 71 ? 1.718 7.519 -10.254 1.00 97.25 71 ALA A O 1
ATOM 560 N N . TYR A 1 72 ? 2.752 6.842 -12.154 1.00 96.75 72 TYR A N 1
ATOM 561 C CA . TYR A 1 72 ? 3.949 6.272 -11.520 1.00 96.75 72 TYR A CA 1
ATOM 562 C C . TYR A 1 72 ? 3.637 5.216 -10.437 1.00 96.75 72 TYR A C 1
ATOM 564 O O . TYR A 1 72 ? 4.402 5.045 -9.492 1.00 96.75 72 TYR A O 1
ATOM 572 N N . GLY A 1 73 ? 2.483 4.548 -10.544 1.00 96.19 73 GLY A N 1
ATOM 573 C CA . GLY A 1 73 ? 2.103 3.402 -9.717 1.00 96.19 73 GLY A CA 1
ATOM 574 C C . GLY A 1 73 ? 2.549 2.110 -10.389 1.00 96.19 73 GLY A C 1
ATOM 575 O O . GLY A 1 73 ? 3.718 1.749 -10.316 1.00 96.19 73 GLY A O 1
ATOM 576 N N . LYS A 1 74 ? 1.634 1.474 -11.130 1.00 96.38 74 LYS A N 1
ATOM 577 C CA . LYS A 1 74 ? 1.858 0.194 -11.823 1.00 96.38 74 LYS A CA 1
ATOM 578 C C . LYS A 1 74 ? 3.129 0.148 -12.682 1.00 96.38 74 LYS A C 1
ATOM 580 O O . LYS A 1 74 ? 3.811 -0.869 -12.693 1.00 96.38 74 LYS A O 1
ATOM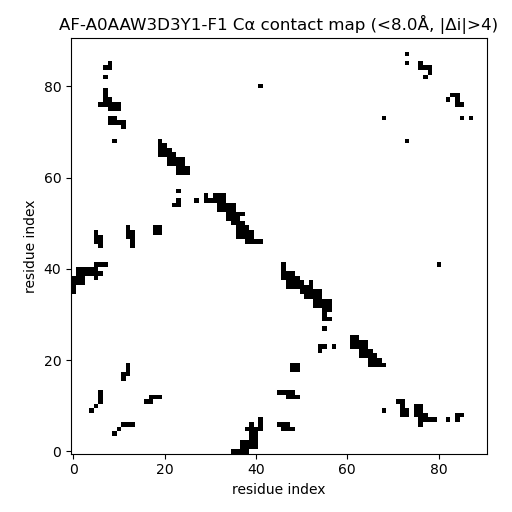 585 N N . VAL A 1 75 ? 3.476 1.243 -13.361 1.00 96.81 75 VAL A N 1
ATOM 586 C CA . VAL A 1 75 ? 4.695 1.332 -14.192 1.00 96.81 75 VAL A CA 1
ATOM 587 C C . VAL A 1 75 ? 6.002 1.183 -13.399 1.00 96.81 75 VAL A C 1
ATOM 589 O O . VAL A 1 75 ? 7.033 0.891 -13.992 1.00 96.81 75 VAL A O 1
ATOM 592 N N . LEU A 1 76 ? 5.969 1.379 -12.077 1.00 97.00 76 LEU A N 1
ATOM 593 C CA . LEU A 1 76 ? 7.093 1.163 -11.157 1.00 97.00 76 LEU A CA 1
ATOM 594 C C . LEU A 1 76 ? 6.893 -0.076 -10.265 1.00 97.00 76 LEU A C 1
ATOM 596 O O . LEU A 1 76 ? 7.630 -0.251 -9.295 1.00 97.00 76 LEU A O 1
ATOM 600 N N . ALA A 1 77 ? 5.890 -0.914 -10.547 1.00 96.94 77 ALA A N 1
ATOM 601 C CA . ALA A 1 77 ? 5.646 -2.122 -9.769 1.00 96.94 77 ALA A CA 1
ATOM 602 C C . ALA A 1 77 ? 6.760 -3.160 -9.979 1.00 96.94 77 ALA A C 1
ATOM 604 O O . ALA A 1 77 ? 7.381 -3.223 -11.040 1.00 96.94 77 ALA A O 1
ATOM 605 N N . SER A 1 78 ? 6.993 -4.002 -8.973 1.00 96.44 78 SER A N 1
ATOM 606 C CA . SER A 1 78 ? 8.041 -5.027 -9.001 1.00 96.44 78 SER A CA 1
ATOM 607 C C . SER A 1 78 ? 7.566 -6.354 -8.420 1.00 96.44 78 SER A C 1
ATOM 609 O O . SER A 1 78 ? 6.604 -6.404 -7.657 1.00 96.44 78 SER A O 1
ATOM 611 N N . GLU A 1 79 ? 8.286 -7.425 -8.750 1.00 96.94 79 GLU A N 1
ATOM 612 C CA . GLU A 1 79 ? 8.070 -8.777 -8.215 1.00 96.94 79 GLU A CA 1
ATOM 613 C C . GLU A 1 79 ? 8.995 -9.068 -7.019 1.00 96.94 79 GLU A C 1
ATOM 615 O O . GLU A 1 79 ? 9.397 -10.206 -6.761 1.00 96.94 79 GLU A O 1
ATOM 620 N N . TYR A 1 80 ? 9.380 -8.018 -6.283 1.00 96.38 80 TYR A N 1
ATOM 621 C CA . TYR A 1 80 ? 10.202 -8.152 -5.084 1.00 96.38 80 TYR A CA 1
ATOM 622 C C . TYR A 1 80 ? 9.522 -9.085 -4.065 1.00 96.38 80 TYR A C 1
ATOM 624 O O . TYR A 1 80 ? 8.297 -9.113 -3.936 1.00 96.38 80 TYR A O 1
ATOM 632 N N . ASN A 1 81 ? 10.319 -9.896 -3.365 1.00 95.25 81 ASN A N 1
ATOM 633 C CA . ASN A 1 81 ? 9.853 -11.021 -2.543 1.00 95.25 81 ASN A CA 1
ATOM 634 C C . ASN A 1 81 ? 9.027 -12.081 -3.300 1.00 95.25 81 ASN A C 1
ATOM 636 O O . ASN A 1 81 ? 8.177 -12.736 -2.698 1.00 95.25 81 ASN A O 1
ATOM 640 N N . LEU A 1 82 ? 9.290 -12.268 -4.603 1.00 95.06 82 LEU A N 1
ATOM 641 C CA . LEU A 1 82 ? 8.614 -13.250 -5.468 1.00 95.06 82 LEU A CA 1
ATOM 642 C C . LEU A 1 82 ? 7.087 -13.078 -5.480 1.00 95.06 82 LEU A C 1
ATOM 644 O O . LEU A 1 82 ? 6.333 -14.041 -5.637 1.00 95.06 82 LEU A O 1
ATOM 648 N N . ARG A 1 83 ? 6.619 -11.845 -5.270 1.00 94.38 83 ARG A N 1
ATOM 649 C CA . ARG A 1 83 ? 5.196 -11.524 -5.302 1.00 94.38 83 ARG A CA 1
ATOM 650 C C . ARG A 1 83 ? 4.741 -11.351 -6.748 1.00 94.38 83 ARG A C 1
ATOM 652 O O . ARG A 1 83 ? 5.444 -10.703 -7.522 1.00 94.38 83 ARG A O 1
ATOM 659 N N . PRO A 1 84 ? 3.570 -11.887 -7.122 1.00 93.62 84 PRO A N 1
ATOM 660 C CA . PRO A 1 84 ? 3.026 -11.663 -8.451 1.00 93.62 84 PRO A CA 1
ATOM 661 C C . PRO A 1 84 ? 2.729 -10.177 -8.657 1.00 93.62 84 PRO A C 1
ATOM 663 O O . PRO A 1 84 ? 2.312 -9.477 -7.733 1.00 93.62 84 PRO A O 1
ATOM 666 N N . SER A 1 85 ? 2.910 -9.702 -9.887 1.00 92.12 85 SER A N 1
ATOM 667 C CA . SER A 1 85 ? 2.604 -8.316 -10.230 1.00 92.12 85 SER A CA 1
ATOM 668 C C . SER A 1 85 ? 1.111 -8.002 -10.042 1.00 92.12 85 SER A C 1
ATOM 670 O O . SER A 1 85 ? 0.246 -8.807 -10.386 1.00 92.12 85 SER A O 1
ATOM 672 N N . VAL A 1 86 ? 0.798 -6.802 -9.540 1.00 94.50 86 VAL A N 1
ATOM 673 C CA . VAL A 1 86 ? -0.588 -6.351 -9.305 1.00 94.50 86 VAL A CA 1
ATOM 674 C C . VAL A 1 86 ? -1.408 -6.296 -10.591 1.00 94.50 86 VAL A C 1
ATOM 676 O O . VAL A 1 86 ? -0.898 -5.910 -11.639 1.00 94.50 86 VAL A O 1
ATOM 679 N N . GLN A 1 87 ? -2.685 -6.649 -10.535 1.00 94.94 87 GLN A N 1
ATOM 680 C CA . GLN A 1 87 ? -3.573 -6.539 -11.692 1.00 94.94 87 GLN A CA 1
ATOM 681 C C . GLN A 1 87 ? -4.042 -5.093 -11.892 1.00 94.94 87 GLN A C 1
ATOM 683 O O . GLN A 1 87 ? -4.197 -4.341 -10.930 1.00 94.94 87 GLN A O 1
ATOM 688 N N . GLU A 1 88 ? -4.286 -4.712 -13.143 1.00 95.19 88 GLU A N 1
ATOM 689 C CA . GLU A 1 88 ? -4.913 -3.441 -13.501 1.00 95.19 88 GLU A CA 1
ATOM 690 C C . GLU A 1 88 ? -6.237 -3.702 -14.215 1.00 95.19 88 GLU A C 1
ATOM 692 O O . GLU A 1 88 ? -6.386 -4.689 -14.937 1.00 95.19 88 GLU A O 1
ATOM 697 N N . TYR A 1 89 ? -7.202 -2.821 -13.984 1.00 94.75 89 TYR A N 1
ATOM 698 C CA . TYR A 1 89 ? -8.549 -2.939 -14.519 1.00 94.75 89 TYR A CA 1
ATOM 699 C C . TYR A 1 89 ? -8.956 -1.608 -15.142 1.00 94.75 89 TYR A C 1
ATOM 701 O O . TYR A 1 89 ? -8.691 -0.546 -14.577 1.00 94.75 89 TYR A O 1
ATOM 709 N N . PHE A 1 90 ? -9.618 -1.682 -16.292 1.00 94.81 90 PHE A N 1
ATOM 710 C CA . PHE A 1 90 ? -10.303 -0.560 -16.920 1.00 94.81 90 PHE A CA 1
ATOM 711 C C . PHE A 1 90 ? -11.807 -0.804 -16.771 1.00 94.81 90 PHE A C 1
ATOM 713 O O . PHE A 1 90 ? -12.279 -1.884 -17.131 1.00 94.81 90 PHE A O 1
ATOM 720 N N . ILE A 1 91 ? -12.514 0.152 -16.165 1.00 90.19 91 ILE A N 1
ATOM 721 C CA . ILE A 1 91 ? -13.945 0.062 -15.831 1.00 90.19 91 ILE A CA 1
ATOM 722 C C . ILE A 1 91 ? -14.745 0.871 -16.844 1.00 90.19 91 ILE A C 1
ATOM 724 O O . ILE A 1 91 ? -14.330 2.023 -17.107 1.00 90.19 91 ILE A O 1
#

Sequence (91 aa):
MIIDAGMTELIRPALYQAQHKIAALIDENINQKQHYHIVGPICESSDVFAKYYQLPKLKRGDLLAIYSAGAYGKVLASEYNLRPSVQEYFI

Solvent-accessible surface area (backbone atoms only — not comparable to full-atom values): 5704 Å² total; per-residue (Å²): 84,76,46,91,62,27,42,38,49,44,30,45,26,55,77,67,67,42,84,58,60,70,46,71,73,62,87,80,87,50,96,53,66,42,73,34,44,38,25,22,73,56,100,48,95,56,27,42,61,41,72,74,39,77,39,59,78,81,60,95,88,66,49,73,48,70,47,87,46,87,67,76,11,69,88,58,41,42,50,65,92,80,39,78,70,77,88,86,85,88,133

Radius of gyration: 13.34 Å; Cα contacts (8 Å, |Δi|>4): 155; chains: 1; bounding box: 33×24×33 Å

Mean predicted aligned error: 3.44 Å

InterPro domains:
  IPR009006 Alanine racemase/group IV decarboxylase, C-terminal [G3DSA:2.40.37.10] (2-89)
  IPR009006 Alanine racemase/group IV decarboxylase, C-terminal [SSF50621] (2-91)
  IPR022643 Orn/DAP/Arg decarboxylase 2, C-terminal [PF00278] (2-70)

Secondary structure (DSSP, 8-state):
-B-S--TTT--HHHHH-----EEE-S-S----EEEEEEE-SSSSTT-EEEEEEEEEPP-TT--EEE-S-SSSSGGG---GGGPPPPP----

pLDDT: mean 93.79, std 7.79, range [56.91, 98.31]

Organism: Francisella tularensis (NCBI:txid263)

Nearest PDB structures (foldseek):
  1tuf-assembly1_A  TM=9.665E-01  e=1.374E-08  Methanocaldococcus jannaschii
  1twi-assembly1_A  TM=9.678E-01  e=2.046E-08  Methan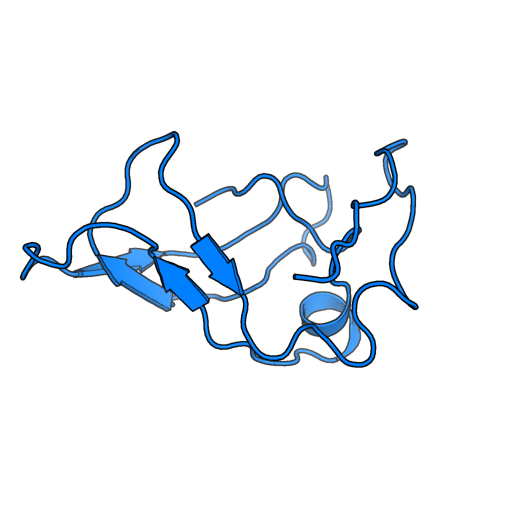ocaldococcus jannaschii
  5x7m-assembly1_A  TM=9.187E-01  e=9.161E-06  Corynebacterium glutamicum ATCC 13032
  2o0t-assembly2_D  TM=9.243E-01  e=1.364E-05  Mycobacterium tuberculosis H37Rv
  5x7n-assembly1_B  TM=9.193E-01  e=1.665E-05  Corynebacterium glutamicum ATCC 13032

Foldseek 3Di:
DEDADWCQQFVCC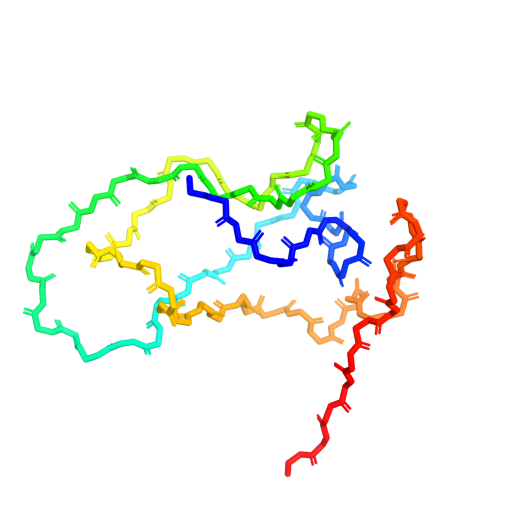LPVVDAWDKAWPDDPPAPDKDFDFYAYPDPDPSRTRDHRDIYGDDDPPTDMDTPPCPPNGLVVHHCPVVNDRDDDDDD